Protein AF-A0A5C4VJ46-F1 (afdb_monomer_lite)

Sequence (149 aa):
MVARLALAAAQGEATTATRPQARAEDELHQARADRDLQRERAVTAEQQALATQAERERAAEQVRELRDRPAAAQTASGLVLPELADLNGDIGDGVRGVILPEAGIALARQPDGAVVLHHQGRRIRLGDPAHAPAHGRALAAGLLAVCSR

Foldseek 3Di:
DVVVVVVVVVVVVVVVVVVVVVVVVVVVVVVVVVVVVVVVVVVVVVVVVVVVVVVVVVVVVVVVVVVVVVVVVCVVLVQDQDAWDDPDPPPHPPWIFDDDPVQQWIWIQDPVRWIWIDHPNDTDTPDDPPDDDPPCRNVVSRVCNSNVD

pLDDT: mean 70.11, std 12.53, range [45.25, 92.81]

Secondary structure (DSSP, 8-state):
-HHHHHHHHHHHHHHHHHHHHHHHHHHHHHHHHHHHHHHHHHHHHHHHHHHHHHHHHHHHHHHHHHHHHHHHHHHHTT-PPPP-EE-TTTT-TT-EEEEEGGGTEEEEE-TTS-EEEEETTEEEETT-GGG--S-HHHHHHHHHHHH--

Structure (mmCIF, N/CA/C/O backbone):
data_AF-A0A5C4VJ46-F1
#
_entry.id   AF-A0A5C4VJ46-F1
#
loop_
_atom_site.group_PDB
_atom_site.id
_atom_site.type_symbol
_atom_site.label_atom_id
_atom_site.label_alt_id
_atom_site.label_comp_id
_atom_site.label_asym_id
_atom_site.label_entity_id
_atom_site.label_seq_id
_atom_site.pdbx_PDB_ins_code
_atom_site.Cartn_x
_atom_site.Cartn_y
_atom_site.Cartn_z
_atom_site.occupancy
_atom_site.B_iso_or_equiv
_atom_site.auth_seq_id
_atom_site.auth_comp_id
_atom_site.auth_asym_id
_atom_site.auth_atom_id
_atom_site.pdbx_PDB_model_num
ATOM 1 N N . MET A 1 1 ? 57.522 0.525 -74.906 1.00 55.72 1 MET A N 1
ATOM 2 C CA . MET A 1 1 ? 56.918 1.525 -73.991 1.00 55.72 1 MET A CA 1
ATOM 3 C C . MET A 1 1 ? 55.395 1.372 -73.839 1.00 55.72 1 MET A C 1
ATOM 5 O O . MET A 1 1 ? 54.887 1.676 -72.771 1.00 55.72 1 MET A O 1
ATOM 9 N N . VAL A 1 2 ? 54.677 0.822 -74.830 1.00 57.34 2 VAL A N 1
ATOM 10 C CA . VAL A 1 2 ? 53.204 0.637 -74.815 1.00 57.34 2 VAL A CA 1
ATOM 11 C C . VAL A 1 2 ? 52.695 -0.351 -73.742 1.00 57.34 2 VAL A C 1
ATOM 13 O O . VAL A 1 2 ? 51.672 -0.103 -73.115 1.00 57.34 2 VAL A O 1
ATOM 16 N N . ALA A 1 3 ? 53.437 -1.423 -73.437 1.00 58.31 3 ALA A N 1
ATOM 17 C CA . ALA A 1 3 ? 52.998 -2.452 -72.480 1.00 58.31 3 ALA A CA 1
ATOM 18 C C . ALA A 1 3 ? 52.858 -1.967 -71.018 1.00 58.31 3 ALA A C 1
ATOM 20 O O . ALA A 1 3 ? 52.043 -2.498 -70.269 1.00 58.31 3 ALA A O 1
ATOM 21 N N . ARG A 1 4 ? 53.615 -0.938 -70.602 1.00 56.72 4 ARG A N 1
ATOM 22 C CA . ARG A 1 4 ? 53.525 -0.377 -69.238 1.00 56.72 4 ARG A CA 1
ATOM 23 C C . ARG A 1 4 ? 52.282 0.494 -69.028 1.00 56.72 4 ARG A C 1
ATOM 25 O O . ARG A 1 4 ? 51.776 0.547 -67.915 1.00 56.72 4 ARG A O 1
ATOM 32 N N . LEU A 1 5 ? 51.780 1.138 -70.084 1.00 59.78 5 LEU A N 1
ATOM 33 C CA . LEU A 1 5 ? 50.562 1.955 -70.031 1.00 59.78 5 LEU A CA 1
ATOM 34 C C . LEU A 1 5 ? 49.296 1.089 -69.951 1.00 59.78 5 LEU A C 1
ATOM 36 O O . LEU A 1 5 ? 48.392 1.410 -69.186 1.00 59.78 5 LEU A O 1
ATOM 40 N N . ALA A 1 6 ? 49.267 -0.047 -70.654 1.00 64.31 6 ALA A N 1
ATOM 41 C CA . ALA A 1 6 ? 48.149 -0.991 -70.586 1.00 64.31 6 ALA A CA 1
ATOM 42 C C . ALA A 1 6 ? 48.009 -1.649 -69.199 1.00 64.31 6 ALA A C 1
ATOM 44 O O . ALA A 1 6 ? 46.899 -1.822 -68.704 1.00 64.31 6 ALA A O 1
ATOM 45 N N . LEU A 1 7 ? 49.131 -1.960 -68.537 1.00 61.81 7 LEU A N 1
ATOM 46 C CA . LEU A 1 7 ? 49.119 -2.549 -67.194 1.00 61.81 7 LEU A CA 1
ATOM 47 C C . LEU A 1 7 ? 48.631 -1.552 -66.127 1.00 61.81 7 LEU A C 1
ATOM 49 O O . LEU A 1 7 ? 47.878 -1.933 -65.237 1.00 61.81 7 LEU A O 1
ATOM 53 N N . ALA A 1 8 ? 49.013 -0.277 -66.239 1.00 62.06 8 ALA A N 1
ATOM 54 C CA . ALA A 1 8 ? 48.561 0.771 -65.323 1.00 62.06 8 ALA A CA 1
ATOM 55 C C . ALA A 1 8 ? 47.060 1.081 -65.478 1.00 62.06 8 ALA A C 1
ATOM 57 O O . ALA A 1 8 ? 46.377 1.296 -64.479 1.00 62.06 8 ALA A O 1
ATOM 58 N N . ALA A 1 9 ? 46.534 1.050 -66.707 1.00 61.69 9 ALA A N 1
ATOM 59 C CA . ALA A 1 9 ? 45.104 1.220 -66.966 1.00 61.69 9 ALA A CA 1
ATOM 60 C C . ALA A 1 9 ? 44.279 0.055 -66.390 1.00 61.69 9 ALA A C 1
ATOM 62 O O . ALA A 1 9 ? 43.332 0.286 -65.642 1.00 61.69 9 ALA A O 1
ATOM 63 N N . ALA A 1 10 ? 44.709 -1.191 -66.621 1.00 60.50 10 ALA A N 1
ATOM 64 C CA . ALA A 1 10 ? 44.053 -2.376 -66.064 1.00 60.50 10 ALA A CA 1
ATOM 65 C C . ALA A 1 10 ? 44.099 -2.415 -64.522 1.00 60.50 10 ALA A C 1
ATOM 67 O O . ALA A 1 10 ? 43.138 -2.827 -63.874 1.00 60.50 10 ALA A O 1
ATOM 68 N N . GLN A 1 11 ? 45.195 -1.946 -63.912 1.00 59.75 11 GLN A N 1
ATOM 69 C CA . GLN A 1 11 ? 45.303 -1.826 -62.454 1.00 59.75 11 GLN A CA 1
ATOM 70 C C . GLN A 1 11 ? 44.429 -0.697 -61.885 1.00 59.75 11 GLN A C 1
ATOM 72 O O . GLN A 1 11 ? 43.863 -0.860 -60.802 1.00 59.75 11 GLN A O 1
ATOM 77 N N . GLY A 1 12 ? 44.278 0.421 -62.601 1.00 60.12 12 GLY A N 1
ATOM 78 C CA . GLY A 1 12 ? 43.378 1.518 -62.229 1.00 60.12 12 GLY A CA 1
ATOM 79 C C . GLY A 1 12 ? 41.898 1.127 -62.299 1.00 60.12 12 GLY A C 1
ATOM 80 O O . GLY A 1 12 ? 41.122 1.482 -61.414 1.00 60.12 12 GLY A O 1
ATOM 81 N N . GLU A 1 13 ? 41.508 0.333 -63.296 1.00 56.50 13 GLU A N 1
ATOM 82 C CA . GLU A 1 13 ? 40.140 -0.185 -63.441 1.00 56.50 13 GLU A CA 1
ATOM 83 C C . GLU A 1 13 ? 39.819 -1.268 -62.396 1.00 56.50 13 GLU A C 1
ATOM 85 O O . GLU A 1 13 ? 38.769 -1.229 -61.753 1.00 56.50 13 GLU A O 1
ATOM 90 N N . ALA A 1 14 ? 40.759 -2.177 -62.115 1.00 57.66 14 ALA A N 1
ATOM 91 C CA . ALA A 1 14 ? 40.584 -3.194 -61.076 1.00 57.66 14 ALA A CA 1
ATOM 92 C C . ALA A 1 14 ? 40.473 -2.594 -59.659 1.00 57.66 14 ALA A C 1
ATOM 94 O O . ALA A 1 14 ? 39.674 -3.066 -58.849 1.00 57.66 14 ALA A O 1
ATOM 95 N N . THR A 1 15 ? 41.234 -1.533 -59.358 1.00 59.34 15 THR A N 1
ATOM 96 C CA . THR A 1 15 ? 41.191 -0.832 -58.056 1.00 59.34 15 THR A CA 1
ATOM 97 C C . THR A 1 15 ? 39.993 0.106 -57.900 1.00 59.34 15 THR A C 1
ATOM 99 O O . THR A 1 15 ? 39.551 0.366 -56.777 1.00 59.34 15 THR A O 1
ATOM 102 N N . THR A 1 16 ? 39.432 0.613 -58.999 1.00 59.09 16 THR A N 1
ATOM 103 C CA . THR A 1 16 ? 38.201 1.420 -58.965 1.00 59.09 16 THR A CA 1
ATOM 104 C C . THR A 1 16 ? 36.946 0.564 -58.852 1.00 59.09 16 THR A C 1
ATOM 106 O O . THR A 1 16 ? 36.001 1.012 -58.212 1.00 59.09 16 THR A O 1
ATOM 109 N N . ALA A 1 17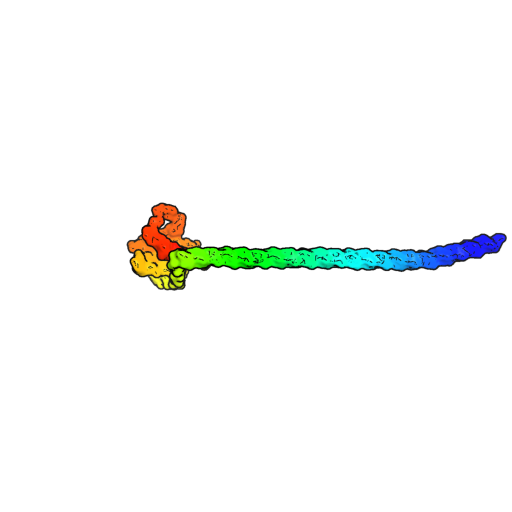 ? 36.950 -0.672 -59.361 1.00 59.28 17 ALA A N 1
ATOM 110 C CA . ALA A 1 17 ? 35.849 -1.623 -59.184 1.00 59.28 17 ALA A CA 1
ATOM 111 C C . ALA A 1 17 ? 35.789 -2.255 -57.775 1.00 59.28 17 ALA A C 1
ATOM 113 O O . ALA A 1 17 ? 34.701 -2.513 -57.264 1.00 59.28 17 ALA A O 1
ATOM 114 N N . THR A 1 18 ? 36.929 -2.448 -57.102 1.00 61.84 18 THR A N 1
ATOM 115 C CA . THR A 1 18 ? 36.990 -3.062 -55.754 1.00 61.84 18 THR A CA 1
ATOM 116 C C . THR A 1 18 ? 36.643 -2.101 -54.612 1.00 61.84 18 THR A C 1
ATOM 118 O O . THR A 1 18 ? 36.102 -2.523 -53.594 1.00 61.84 18 THR A O 1
ATOM 121 N N . ARG A 1 19 ? 36.891 -0.793 -54.761 1.00 68.62 19 ARG A N 1
ATOM 122 C CA . ARG A 1 19 ? 36.526 0.226 -53.753 1.00 68.62 19 ARG A CA 1
ATOM 123 C C . ARG A 1 19 ? 35.022 0.344 -53.447 1.00 68.62 19 ARG A C 1
ATOM 125 O O . ARG A 1 19 ? 34.692 0.449 -52.268 1.00 68.62 19 ARG A O 1
ATOM 132 N N . PRO A 1 20 ? 34.105 0.380 -54.432 1.00 74.88 20 PRO A N 1
ATOM 133 C CA . PRO A 1 20 ? 32.671 0.433 -54.154 1.00 74.88 20 PRO A CA 1
ATOM 134 C C . PRO A 1 20 ? 32.141 -0.888 -53.586 1.00 74.88 20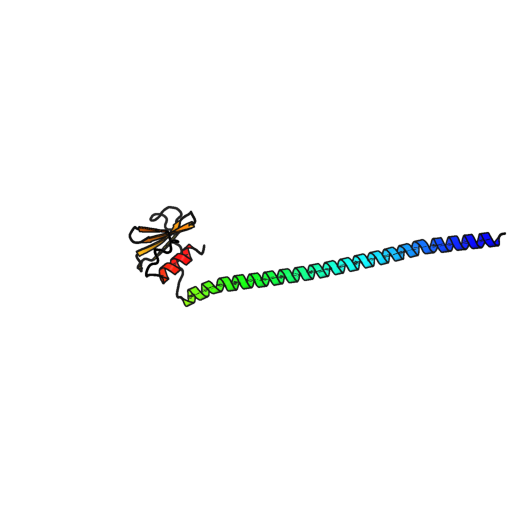 PRO A C 1
ATOM 136 O O . PRO A 1 20 ? 31.234 -0.853 -52.763 1.00 74.88 20 PRO A O 1
ATOM 139 N N . GLN A 1 21 ? 32.731 -2.031 -53.957 1.00 75.94 21 GLN A N 1
ATOM 140 C CA . GLN A 1 21 ? 32.383 -3.332 -53.374 1.00 75.94 21 GLN A CA 1
ATOM 141 C C . GLN A 1 21 ? 32.772 -3.412 -51.895 1.00 75.94 21 GLN A C 1
ATOM 143 O O . GLN A 1 21 ? 31.921 -3.731 -51.075 1.00 75.94 21 GLN A O 1
ATOM 148 N N . ALA A 1 22 ? 33.998 -3.013 -51.543 1.00 78.94 22 ALA A N 1
ATOM 149 C CA . ALA A 1 22 ? 34.441 -2.974 -50.149 1.00 78.94 22 ALA A CA 1
ATOM 150 C C . ALA A 1 22 ? 33.569 -2.041 -49.285 1.00 78.94 22 ALA A C 1
ATOM 152 O O . ALA A 1 22 ? 33.192 -2.398 -48.176 1.00 78.94 22 ALA A O 1
ATOM 153 N N . ARG A 1 23 ? 33.166 -0.875 -49.814 1.00 80.00 23 ARG A N 1
ATOM 154 C CA . ARG A 1 23 ? 32.248 0.039 -49.106 1.00 80.00 23 ARG A CA 1
ATOM 155 C C . ARG A 1 23 ? 30.858 -0.559 -48.895 1.00 80.00 23 ARG A C 1
ATOM 157 O O . ARG A 1 23 ? 30.299 -0.406 -47.818 1.00 80.00 23 ARG A O 1
ATOM 164 N N . ALA A 1 24 ? 30.309 -1.242 -49.898 1.00 82.44 24 ALA A N 1
ATOM 165 C CA . ALA A 1 24 ? 29.009 -1.898 -49.775 1.00 82.44 24 ALA A CA 1
ATOM 166 C C . ALA A 1 24 ? 29.046 -3.063 -48.768 1.00 82.44 24 ALA A C 1
ATOM 168 O O . ALA A 1 24 ? 28.081 -3.286 -48.039 1.00 82.44 24 ALA A O 1
ATOM 169 N N . GLU A 1 25 ? 30.159 -3.797 -48.704 1.00 85.06 25 GLU A N 1
ATOM 170 C CA . GLU A 1 25 ? 30.381 -4.844 -47.703 1.00 85.06 25 GLU A CA 1
ATOM 171 C C . GLU A 1 25 ? 30.492 -4.261 -46.289 1.00 85.06 25 GLU A C 1
ATOM 173 O O . GLU A 1 25 ? 29.832 -4.766 -45.378 1.00 85.06 25 GLU A O 1
ATOM 178 N N . ASP A 1 26 ? 31.233 -3.164 -46.115 1.00 87.50 26 ASP A N 1
ATOM 179 C CA . ASP A 1 26 ? 31.338 -2.446 -44.840 1.00 87.50 26 ASP A CA 1
ATOM 180 C C . ASP A 1 26 ? 29.972 -1.911 -44.376 1.00 87.50 26 ASP A C 1
ATOM 182 O O . ASP A 1 26 ? 29.594 -2.099 -43.220 1.00 87.50 26 ASP A O 1
ATOM 186 N N . GLU A 1 27 ? 29.175 -1.323 -45.276 1.00 87.44 27 GLU A N 1
ATOM 187 C CA . GLU A 1 27 ? 27.815 -0.849 -44.978 1.00 87.44 27 GLU A CA 1
ATOM 188 C C . GLU A 1 27 ? 26.878 -1.996 -44.561 1.00 87.44 27 GLU A C 1
ATOM 190 O O . GLU A 1 27 ? 26.103 -1.862 -43.610 1.00 87.44 27 GLU A O 1
ATOM 195 N N . LEU A 1 28 ? 26.968 -3.155 -45.224 1.00 89.25 28 LEU A N 1
ATOM 196 C CA . LEU A 1 28 ? 26.205 -4.349 -44.851 1.00 89.25 28 LEU A CA 1
ATOM 197 C C . LEU A 1 28 ? 26.647 -4.913 -43.498 1.00 89.25 28 LEU A C 1
ATOM 199 O O . LEU A 1 28 ? 25.805 -5.370 -42.719 1.00 89.25 28 LEU A O 1
ATOM 203 N N . HIS A 1 29 ? 27.947 -4.897 -43.209 1.00 90.62 29 HIS A N 1
ATOM 204 C CA . HIS A 1 29 ? 28.477 -5.299 -41.911 1.00 90.62 29 HIS A CA 1
ATOM 205 C C . HIS A 1 29 ? 28.014 -4.359 -40.799 1.00 90.62 29 HIS A C 1
ATOM 207 O O . HIS A 1 29 ? 27.573 -4.834 -39.751 1.00 90.62 29 HIS A O 1
ATOM 213 N N . GLN A 1 30 ? 28.020 -3.053 -41.053 1.00 89.88 30 GLN A N 1
ATOM 214 C CA . GLN A 1 30 ? 27.538 -2.043 -40.121 1.00 89.88 30 GLN A CA 1
ATOM 215 C C . GLN A 1 30 ? 26.037 -2.205 -39.845 1.00 89.88 30 GLN A C 1
ATOM 217 O O . GLN A 1 30 ? 25.627 -2.290 -38.690 1.00 89.88 30 GLN A O 1
ATOM 222 N N . ALA A 1 31 ? 25.220 -2.381 -40.888 1.00 89.06 31 ALA A N 1
ATOM 223 C CA . ALA A 1 31 ? 23.780 -2.597 -40.743 1.00 89.06 31 ALA A CA 1
ATOM 224 C C . ALA A 1 31 ? 23.444 -3.886 -39.970 1.00 89.06 31 ALA A C 1
ATOM 226 O O . ALA A 1 31 ? 22.457 -3.939 -39.230 1.00 89.06 31 ALA A O 1
ATOM 227 N N . ARG A 1 32 ? 24.258 -4.941 -40.120 1.00 90.81 32 ARG A N 1
ATOM 228 C CA . ARG A 1 32 ? 24.122 -6.176 -39.330 1.00 90.81 32 ARG A CA 1
ATOM 229 C C . ARG A 1 32 ? 24.460 -5.933 -37.862 1.00 90.81 32 ARG A C 1
ATOM 231 O O . ARG A 1 32 ? 23.659 -6.312 -37.012 1.00 90.81 32 ARG A O 1
ATOM 238 N N . ALA A 1 33 ? 25.578 -5.265 -37.584 1.00 91.31 33 ALA A N 1
ATOM 239 C CA . ALA A 1 33 ? 25.988 -4.928 -36.224 1.00 91.31 33 ALA A CA 1
ATOM 240 C C . ALA A 1 33 ? 24.938 -4.061 -35.510 1.00 91.31 33 ALA A C 1
ATOM 242 O O . ALA A 1 33 ? 24.563 -4.357 -34.377 1.00 91.31 33 ALA A O 1
ATOM 243 N N . ASP A 1 34 ? 24.386 -3.057 -36.195 1.00 91.50 34 ASP A N 1
ATOM 244 C CA . ASP A 1 34 ? 23.335 -2.195 -35.647 1.00 91.50 34 ASP A CA 1
ATOM 245 C C . ASP A 1 34 ? 22.055 -2.980 -35.336 1.00 91.50 34 ASP A C 1
ATOM 247 O O . ASP A 1 34 ? 21.432 -2.783 -34.290 1.00 91.50 34 ASP A O 1
ATOM 251 N N . ARG A 1 35 ? 21.665 -3.911 -36.215 1.00 90.69 35 ARG A N 1
ATOM 252 C CA . ARG A 1 35 ? 20.491 -4.764 -35.998 1.00 90.69 35 ARG A CA 1
ATOM 253 C C . ARG A 1 35 ? 20.686 -5.715 -34.820 1.00 90.69 35 ARG A C 1
ATOM 255 O O . ARG A 1 35 ? 19.745 -5.942 -34.059 1.00 90.69 35 ARG A O 1
ATOM 262 N N . ASP A 1 36 ? 21.875 -6.284 -34.678 1.00 92.81 36 ASP A N 1
ATOM 263 C CA . ASP A 1 36 ? 22.181 -7.200 -33.582 1.00 92.81 36 ASP A CA 1
ATOM 264 C C . ASP A 1 36 ? 22.211 -6.440 -32.244 1.00 92.81 36 ASP A C 1
ATOM 266 O O . ASP A 1 36 ? 21.565 -6.864 -31.286 1.00 92.81 36 ASP A O 1
ATOM 270 N N . LEU A 1 37 ? 22.776 -5.228 -32.221 1.00 92.75 37 LEU A N 1
ATOM 271 C CA . LEU A 1 37 ? 22.720 -4.325 -31.069 1.00 92.75 37 LEU A CA 1
ATOM 272 C C . LEU A 1 37 ? 21.277 -3.930 -30.700 1.00 92.75 37 LEU A C 1
ATOM 274 O O . LEU A 1 37 ? 20.913 -3.865 -29.523 1.00 92.75 37 LEU A O 1
ATOM 278 N N . GLN A 1 38 ? 20.422 -3.667 -31.693 1.00 89.50 38 GLN A N 1
ATOM 279 C CA . GLN A 1 38 ? 19.000 -3.395 -31.459 1.00 89.50 38 GLN A CA 1
ATOM 280 C C . GLN A 1 38 ? 18.275 -4.605 -30.860 1.00 89.50 38 GLN A C 1
ATOM 282 O O . GLN A 1 38 ? 17.459 -4.434 -29.952 1.00 89.50 38 GLN A O 1
ATOM 287 N N . ARG A 1 39 ? 18.586 -5.821 -31.322 1.00 89.44 39 ARG A N 1
ATOM 288 C CA . ARG A 1 39 ? 18.032 -7.061 -30.760 1.00 89.44 39 ARG A CA 1
ATOM 289 C C . ARG A 1 39 ? 18.458 -7.263 -29.312 1.00 89.44 39 ARG A C 1
ATOM 291 O O . ARG A 1 39 ? 17.604 -7.542 -28.477 1.00 89.44 39 ARG A O 1
ATOM 298 N N . GLU A 1 40 ? 19.733 -7.068 -28.994 1.00 91.50 40 GLU A N 1
ATOM 299 C CA . GLU A 1 40 ? 20.235 -7.176 -27.618 1.00 91.50 40 GLU A CA 1
ATOM 300 C C . GLU A 1 40 ? 19.555 -6.174 -26.678 1.00 91.50 40 GLU A C 1
ATOM 302 O O . GLU A 1 40 ? 19.146 -6.527 -25.568 1.00 91.50 40 GLU A O 1
ATOM 307 N N . ARG A 1 41 ? 19.356 -4.933 -27.136 1.00 90.06 41 ARG A N 1
ATOM 308 C CA . ARG A 1 41 ? 18.630 -3.910 -26.369 1.00 90.06 41 ARG A CA 1
ATOM 309 C C . ARG A 1 41 ? 17.170 -4.291 -26.142 1.00 90.06 41 ARG A C 1
ATOM 311 O O . ARG A 1 41 ? 16.674 -4.105 -25.035 1.00 90.06 41 ARG A O 1
ATOM 318 N N . ALA A 1 42 ? 16.499 -4.836 -27.156 1.00 89.12 42 ALA A N 1
ATOM 319 C CA . ALA A 1 42 ? 15.112 -5.280 -27.044 1.00 89.12 42 ALA A CA 1
ATOM 320 C C . ALA A 1 42 ? 14.961 -6.436 -26.041 1.00 89.12 42 ALA A C 1
ATOM 322 O O . ALA A 1 42 ? 14.110 -6.363 -25.159 1.00 89.12 42 ALA A O 1
ATOM 323 N N . VAL A 1 43 ? 15.839 -7.443 -26.112 1.00 91.69 43 VAL A N 1
ATOM 324 C CA . VAL A 1 43 ? 15.860 -8.572 -25.164 1.00 91.69 43 VAL A CA 1
ATOM 325 C C . VAL A 1 43 ? 16.114 -8.082 -23.739 1.00 91.69 43 VAL A C 1
ATOM 327 O O . VAL A 1 43 ? 15.434 -8.499 -22.804 1.00 91.69 43 VAL A O 1
ATOM 330 N N . THR A 1 44 ? 17.058 -7.156 -23.564 1.00 89.75 44 THR A N 1
ATOM 331 C CA . THR A 1 44 ? 17.362 -6.577 -22.247 1.00 89.75 44 THR A CA 1
ATOM 332 C C . THR A 1 44 ? 16.166 -5.806 -21.680 1.00 89.75 44 THR A C 1
ATOM 334 O O . THR A 1 44 ? 15.832 -5.957 -20.506 1.00 89.75 44 THR A O 1
ATOM 337 N N . ALA A 1 45 ? 15.492 -5.002 -22.508 1.00 86.88 45 ALA A N 1
ATOM 338 C CA . ALA A 1 45 ? 14.305 -4.251 -22.105 1.00 86.88 45 ALA A CA 1
ATOM 339 C C . ALA A 1 45 ? 13.134 -5.177 -21.734 1.00 86.88 45 ALA A C 1
ATOM 341 O O . ALA A 1 45 ? 12.445 -4.931 -20.746 1.00 86.88 45 ALA A O 1
ATOM 342 N N . GLU A 1 46 ? 12.937 -6.265 -22.480 1.00 90.31 46 GLU A N 1
ATOM 343 C CA . GLU A 1 46 ? 11.918 -7.276 -22.186 1.00 90.31 46 GLU A CA 1
ATOM 344 C C . GLU A 1 46 ? 12.205 -7.998 -20.861 1.00 90.31 46 GLU A C 1
ATOM 346 O O . GLU A 1 46 ? 11.316 -8.129 -20.020 1.00 90.31 46 GLU A O 1
ATOM 351 N N . GLN A 1 47 ? 13.461 -8.376 -20.608 1.00 88.75 47 GLN A N 1
ATOM 352 C CA . GLN A 1 47 ? 13.870 -8.970 -19.331 1.00 88.75 47 GLN A CA 1
ATOM 353 C C . GLN A 1 47 ? 13.652 -8.016 -18.148 1.00 88.75 47 GLN A C 1
ATOM 355 O O . GLN A 1 47 ? 13.176 -8.438 -17.093 1.00 88.75 47 GLN A O 1
ATOM 360 N N . GLN A 1 48 ? 13.949 -6.724 -18.317 1.00 85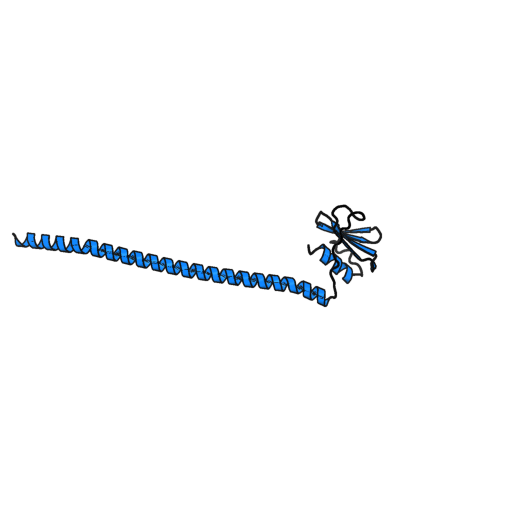.94 48 GLN A N 1
ATOM 361 C CA . GLN A 1 48 ? 13.684 -5.707 -17.294 1.00 85.94 48 GLN A CA 1
ATOM 362 C C . GLN A 1 48 ? 12.180 -5.509 -17.056 1.00 85.94 48 GLN A C 1
ATOM 364 O O . GLN A 1 48 ? 11.743 -5.392 -15.909 1.00 85.94 48 GLN A O 1
ATOM 369 N N . ALA A 1 49 ? 11.366 -5.516 -18.114 1.00 86.25 49 ALA A N 1
ATOM 370 C CA . ALA A 1 49 ? 9.91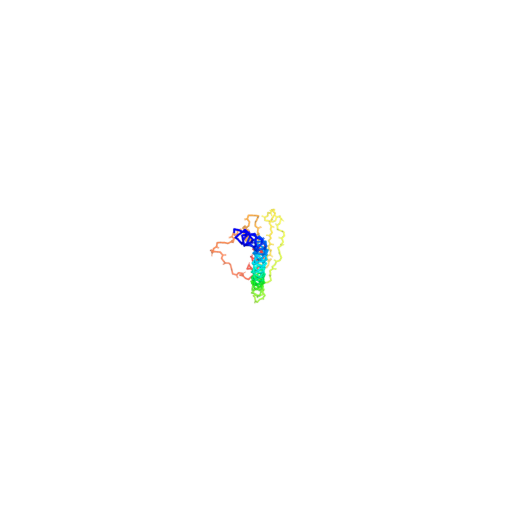3 -5.426 -17.998 1.00 86.25 49 ALA A CA 1
ATOM 371 C C . ALA A 1 49 ? 9.331 -6.630 -17.234 1.00 86.25 49 ALA A C 1
ATOM 373 O O . ALA A 1 49 ? 8.530 -6.450 -16.318 1.00 86.25 49 ALA A O 1
ATOM 374 N N . LEU A 1 50 ? 9.797 -7.845 -17.533 1.00 89.19 50 LEU A N 1
ATOM 375 C CA . LEU A 1 50 ? 9.391 -9.057 -16.816 1.00 89.19 50 LEU A CA 1
ATOM 376 C C . LEU A 1 50 ? 9.804 -9.022 -15.338 1.00 89.19 50 LEU A C 1
ATOM 378 O O . LEU A 1 50 ? 8.999 -9.350 -14.467 1.00 89.19 50 LEU A O 1
ATOM 382 N N . ALA A 1 51 ? 11.029 -8.581 -15.037 1.00 87.19 51 ALA A N 1
ATOM 383 C CA . ALA A 1 51 ? 11.508 -8.461 -13.660 1.00 87.19 51 ALA A CA 1
ATOM 384 C C . ALA A 1 51 ? 10.682 -7.447 -12.851 1.00 87.19 51 ALA A C 1
ATOM 386 O O . ALA A 1 51 ? 10.222 -7.755 -11.752 1.00 87.19 51 ALA A O 1
ATOM 387 N N . THR A 1 52 ? 10.423 -6.266 -13.420 1.00 83.50 52 THR A N 1
ATOM 388 C CA . THR A 1 52 ? 9.608 -5.233 -12.759 1.00 83.50 52 THR A CA 1
ATOM 389 C C . THR A 1 52 ? 8.154 -5.664 -12.573 1.00 83.50 52 THR A C 1
ATOM 391 O O . THR A 1 52 ? 7.542 -5.336 -11.555 1.00 83.50 52 THR A O 1
ATOM 394 N N . GLN A 1 53 ? 7.589 -6.428 -13.510 1.00 86.44 53 GLN A N 1
ATOM 395 C CA . GLN A 1 53 ? 6.256 -7.000 -13.348 1.00 86.44 53 GLN A CA 1
ATOM 396 C C . GLN A 1 53 ? 6.219 -8.030 -12.209 1.00 86.44 53 GLN A C 1
ATOM 398 O O . GLN A 1 53 ? 5.346 -7.940 -11.346 1.00 86.44 53 GLN A O 1
ATOM 403 N N . ALA A 1 54 ? 7.197 -8.936 -12.143 1.00 87.00 54 ALA A N 1
ATOM 404 C CA . ALA A 1 54 ? 7.292 -9.919 -11.066 1.00 87.00 54 ALA A CA 1
ATOM 405 C C . ALA A 1 54 ? 7.449 -9.256 -9.683 1.00 87.00 54 ALA A C 1
ATOM 407 O O . ALA A 1 54 ? 6.865 -9.707 -8.698 1.00 87.00 54 ALA A O 1
ATOM 408 N N . GLU A 1 55 ? 8.205 -8.160 -9.589 1.00 82.94 55 GLU A N 1
ATOM 409 C CA . GLU A 1 55 ? 8.320 -7.378 -8.352 1.00 82.94 55 GLU A CA 1
ATOM 410 C C . GLU A 1 55 ? 6.995 -6.723 -7.949 1.00 82.94 55 GLU A C 1
ATOM 412 O O . GLU A 1 55 ? 6.634 -6.745 -6.771 1.00 82.94 55 GLU A O 1
ATOM 417 N N . ARG A 1 56 ? 6.238 -6.183 -8.911 1.00 82.56 56 ARG A N 1
ATOM 418 C CA . ARG A 1 56 ? 4.910 -5.603 -8.652 1.00 82.56 56 ARG A CA 1
ATOM 419 C C . ARG A 1 56 ? 3.908 -6.643 -8.172 1.00 82.56 56 ARG A C 1
ATOM 421 O O . ARG A 1 56 ? 3.146 -6.355 -7.254 1.00 82.56 56 ARG A O 1
ATOM 428 N N . GLU A 1 57 ? 3.910 -7.830 -8.769 1.00 87.06 57 GLU A N 1
ATOM 429 C CA . GLU A 1 57 ? 3.042 -8.935 -8.356 1.00 87.06 57 GLU A CA 1
ATOM 430 C C . GLU A 1 57 ? 3.366 -9.375 -6.923 1.00 87.06 57 GLU A C 1
ATOM 432 O O . GLU A 1 57 ? 2.467 -9.413 -6.083 1.00 87.06 57 GLU A O 1
ATOM 437 N N . ARG A 1 58 ? 4.653 -9.551 -6.588 1.00 82.94 58 ARG A N 1
ATOM 438 C CA . ARG A 1 58 ? 5.086 -9.848 -5.209 1.00 82.94 58 ARG A CA 1
ATOM 439 C C . ARG A 1 58 ? 4.703 -8.749 -4.223 1.00 82.94 58 ARG A C 1
ATOM 441 O O . ARG A 1 58 ? 4.244 -9.049 -3.126 1.00 82.94 58 ARG A O 1
ATOM 448 N N . ALA A 1 59 ? 4.875 -7.480 -4.589 1.00 75.81 59 ALA A N 1
ATOM 449 C CA . ALA A 1 59 ? 4.481 -6.364 -3.734 1.00 75.81 59 ALA A CA 1
ATOM 450 C C . ALA A 1 59 ? 2.958 -6.334 -3.515 1.00 75.81 59 ALA A C 1
ATOM 452 O O . ALA A 1 59 ? 2.497 -6.097 -2.400 1.00 75.81 59 ALA A O 1
ATOM 453 N N . ALA A 1 60 ? 2.164 -6.622 -4.550 1.00 77.62 60 ALA A N 1
ATOM 454 C CA . ALA A 1 60 ? 0.711 -6.705 -4.440 1.00 77.62 60 ALA A CA 1
ATOM 455 C C . ALA A 1 60 ? 0.263 -7.876 -3.549 1.00 77.62 60 ALA A C 1
ATOM 457 O O . ALA A 1 60 ? -0.656 -7.713 -2.743 1.00 77.62 60 ALA A O 1
ATOM 458 N N . GLU A 1 61 ? 0.919 -9.032 -3.652 1.00 79.50 61 GLU A N 1
ATOM 459 C CA . GLU A 1 61 ? 0.691 -10.180 -2.768 1.00 79.50 61 GLU A CA 1
ATOM 460 C C . GLU A 1 61 ? 1.060 -9.863 -1.318 1.00 79.50 61 GLU A C 1
ATOM 462 O O . GLU A 1 61 ? 0.255 -10.111 -0.424 1.00 79.50 61 GLU A O 1
ATOM 467 N N . GLN A 1 62 ? 2.207 -9.222 -1.078 1.00 73.12 62 GLN A N 1
ATOM 468 C CA . GLN A 1 62 ? 2.611 -8.778 0.260 1.00 73.12 62 GLN A CA 1
ATOM 469 C C . GLN A 1 62 ? 1.616 -7.780 0.856 1.00 73.12 62 GLN A C 1
ATOM 471 O O . GLN A 1 62 ? 1.274 -7.880 2.031 1.00 73.12 62 GLN A O 1
ATOM 476 N N . VAL A 1 63 ? 1.104 -6.837 0.061 1.00 73.06 63 VAL A N 1
ATOM 477 C CA . VAL A 1 63 ? 0.070 -5.895 0.516 1.00 73.06 63 VAL A CA 1
ATOM 478 C C . VAL A 1 63 ? -1.227 -6.624 0.869 1.00 73.06 63 VAL A C 1
ATOM 480 O O . VAL A 1 63 ? -1.849 -6.286 1.876 1.00 73.06 63 VAL A O 1
ATOM 483 N N . ARG A 1 64 ? -1.638 -7.632 0.088 1.00 72.38 64 ARG A N 1
ATOM 484 C CA . ARG A 1 64 ? -2.806 -8.468 0.418 1.00 72.38 64 ARG A CA 1
ATOM 485 C C . ARG A 1 64 ? -2.579 -9.252 1.708 1.00 72.38 64 ARG A C 1
ATOM 487 O O . ARG A 1 64 ? -3.388 -9.144 2.619 1.00 72.38 64 ARG A O 1
ATOM 494 N N . GLU A 1 65 ? -1.444 -9.930 1.842 1.00 70.12 65 GLU A N 1
ATOM 495 C CA . GLU A 1 65 ? -1.110 -10.702 3.042 1.00 70.12 65 GLU A CA 1
ATOM 496 C C . GLU A 1 65 ? -1.048 -9.815 4.299 1.00 70.12 65 GLU A C 1
ATOM 498 O O . GLU A 1 65 ? -1.594 -10.158 5.350 1.00 70.12 65 GLU A O 1
ATOM 503 N N . LEU A 1 66 ? -0.438 -8.632 4.193 1.00 64.62 66 LEU A N 1
ATOM 504 C CA . LEU A 1 66 ? -0.380 -7.654 5.280 1.00 64.62 66 LEU A CA 1
ATOM 505 C C . LEU A 1 66 ? -1.742 -7.043 5.610 1.00 64.62 66 LEU A C 1
ATOM 507 O O . LEU A 1 66 ? -1.935 -6.618 6.745 1.00 64.62 66 LEU A O 1
ATOM 511 N N . ARG A 1 67 ? -2.682 -6.997 4.661 1.00 63.31 67 ARG A N 1
ATOM 512 C CA . ARG A 1 67 ? -4.068 -6.574 4.900 1.00 63.31 67 ARG A CA 1
ATOM 513 C C . ARG A 1 67 ? -4.897 -7.681 5.552 1.00 63.31 67 ARG A C 1
ATOM 515 O O . ARG A 1 67 ? -5.731 -7.391 6.409 1.00 63.31 67 ARG A O 1
ATOM 522 N N . ASP A 1 68 ? -4.631 -8.932 5.202 1.00 60.53 68 ASP A N 1
ATOM 523 C CA . ASP A 1 68 ? -5.369 -10.085 5.712 1.00 60.53 68 ASP A CA 1
ATOM 524 C C . ASP A 1 68 ? -4.920 -10.484 7.123 1.00 60.53 68 ASP A C 1
ATOM 526 O O . ASP A 1 68 ? -5.745 -10.899 7.932 1.00 60.53 68 ASP A O 1
ATOM 530 N N . ARG A 1 69 ? -3.648 -10.281 7.493 1.00 59.53 69 ARG A N 1
ATOM 531 C CA . ARG A 1 69 ? -3.151 -10.520 8.865 1.00 59.53 69 ARG A CA 1
ATOM 532 C C . ARG A 1 69 ? -3.912 -9.752 9.962 1.00 59.53 69 ARG A C 1
ATOM 534 O O . ARG A 1 69 ? -4.313 -10.390 10.935 1.00 59.53 69 ARG A O 1
ATOM 541 N N . PRO A 1 70 ? -4.149 -8.429 9.868 1.00 58.03 70 PRO A N 1
ATOM 542 C CA . PRO A 1 70 ? -4.941 -7.710 10.856 1.00 58.03 70 PRO A CA 1
ATOM 543 C C . PRO A 1 70 ? -6.420 -8.100 10.796 1.00 58.03 70 PRO A C 1
ATOM 545 O O . PRO A 1 70 ? -7.035 -8.179 11.852 1.00 58.03 70 PRO A O 1
ATOM 548 N N . ALA A 1 71 ? -6.984 -8.420 9.624 1.00 55.50 71 ALA A N 1
ATOM 549 C CA . ALA A 1 71 ? -8.364 -8.909 9.517 1.00 55.50 71 ALA A CA 1
ATOM 550 C C . ALA A 1 71 ? -8.545 -10.291 10.178 1.00 55.50 71 ALA A C 1
ATOM 552 O O . ALA A 1 71 ? -9.511 -10.517 10.909 1.00 55.50 71 ALA A O 1
ATOM 553 N N . ALA A 1 72 ? -7.582 -11.198 10.000 1.00 50.69 72 ALA A N 1
ATOM 554 C CA . ALA A 1 72 ? -7.544 -12.504 10.648 1.00 50.69 72 ALA A CA 1
ATOM 555 C C . ALA A 1 72 ? -7.313 -12.380 12.161 1.00 50.69 72 ALA A C 1
ATOM 557 O O . ALA A 1 72 ? -7.995 -13.044 12.937 1.00 50.69 72 ALA A O 1
ATOM 558 N N . ALA A 1 73 ? -6.424 -11.482 12.602 1.00 50.50 73 ALA A N 1
ATOM 559 C CA . ALA A 1 73 ? -6.214 -11.194 14.021 1.00 50.50 73 ALA A CA 1
ATOM 560 C C . ALA A 1 73 ? -7.449 -10.547 14.678 1.00 50.50 73 ALA A C 1
ATOM 562 O O . ALA A 1 73 ? -7.780 -10.877 15.817 1.00 50.50 73 ALA A O 1
ATOM 563 N N . GLN A 1 74 ? -8.169 -9.676 13.964 1.00 54.81 74 GLN A N 1
ATOM 564 C CA . GLN A 1 74 ? -9.434 -9.079 14.412 1.00 54.81 74 GLN A CA 1
ATOM 565 C C . GLN A 1 74 ? -10.540 -10.134 14.529 1.00 54.81 74 GLN A C 1
ATOM 567 O O . GLN A 1 74 ? -11.202 -10.214 15.563 1.00 54.81 74 GLN A O 1
ATOM 572 N N . THR A 1 75 ? -10.673 -11.001 13.520 1.00 52.72 75 THR A N 1
ATOM 573 C CA . THR A 1 75 ? -11.665 -12.088 13.501 1.00 52.72 75 THR A CA 1
ATOM 574 C C . THR A 1 75 ? -11.382 -13.120 14.596 1.00 52.72 75 THR A C 1
ATOM 576 O O . THR A 1 75 ? -12.282 -13.472 15.354 1.00 52.72 75 THR A O 1
ATOM 579 N N . ALA A 1 76 ? -10.125 -13.550 14.754 1.00 50.62 76 ALA A N 1
ATOM 580 C CA . ALA A 1 76 ? -9.712 -14.493 15.797 1.00 50.62 76 ALA A CA 1
ATOM 581 C C . ALA A 1 76 ? -9.874 -13.921 17.217 1.00 50.62 76 ALA A C 1
ATOM 583 O O . ALA A 1 76 ? -10.120 -14.667 18.162 1.00 50.62 76 ALA A O 1
ATOM 584 N N . SER A 1 77 ? -9.775 -12.597 17.369 1.00 53.59 77 SER A N 1
ATOM 585 C CA . SER A 1 77 ? -9.990 -11.912 18.649 1.00 53.59 77 SER A CA 1
ATOM 586 C C . SER A 1 77 ? -11.467 -11.603 18.937 1.00 53.59 77 SER A C 1
ATOM 588 O O . SER A 1 77 ? -11.773 -11.090 20.016 1.00 53.59 77 SER A O 1
ATOM 590 N N . GLY A 1 78 ? -12.380 -11.877 17.993 1.00 51.78 78 GLY A N 1
ATOM 591 C CA . GLY A 1 78 ? -13.794 -11.493 18.084 1.00 51.78 78 GLY A CA 1
ATOM 592 C C . GLY A 1 78 ? -14.015 -9.975 18.124 1.00 51.78 78 GLY A C 1
ATOM 593 O O . GLY A 1 78 ? -15.033 -9.512 18.634 1.00 51.78 78 GLY A O 1
ATOM 594 N N . LEU A 1 79 ? -13.045 -9.191 17.644 1.00 56.19 79 LEU A N 1
ATOM 595 C CA . LEU A 1 79 ? -13.081 -7.731 17.662 1.00 56.19 79 LEU A CA 1
ATOM 596 C C . LEU A 1 79 ? -13.800 -7.231 16.408 1.00 56.19 79 LEU A C 1
ATOM 598 O O . LEU A 1 79 ? -13.180 -7.022 15.368 1.00 56.19 79 LEU A O 1
ATOM 602 N N . VAL A 1 80 ? -15.114 -7.040 16.510 1.00 62.44 80 VAL A N 1
ATOM 603 C CA . VAL A 1 80 ? -15.893 -6.348 15.476 1.00 62.44 80 VAL A CA 1
ATOM 604 C C . VAL A 1 80 ? -15.598 -4.855 15.580 1.00 62.44 80 VAL A C 1
ATOM 606 O O . VAL A 1 80 ? -15.822 -4.261 16.634 1.00 62.44 80 VAL A O 1
ATOM 609 N N . LEU A 1 81 ? -15.072 -4.256 14.506 1.00 63.00 81 LEU A N 1
ATOM 610 C CA . LEU A 1 81 ? -14.845 -2.814 14.434 1.00 63.00 81 LEU A CA 1
ATOM 611 C C . LEU A 1 81 ? -16.199 -2.096 14.363 1.00 63.00 81 LEU A C 1
ATOM 613 O O . LEU A 1 81 ? -16.933 -2.293 13.394 1.00 63.00 81 LEU A O 1
ATOM 617 N N . PRO A 1 82 ? -16.546 -1.277 15.362 1.00 65.19 82 PRO A N 1
ATOM 618 C CA . PRO A 1 82 ? -17.770 -0.496 15.317 1.00 65.19 82 PRO A CA 1
ATOM 619 C C . PRO A 1 82 ? -17.668 0.612 14.260 1.00 65.19 82 PRO A C 1
ATOM 621 O O . PRO A 1 82 ? -16.592 1.160 14.007 1.00 65.19 82 PRO A O 1
ATOM 624 N N . GLU A 1 83 ? -18.798 0.942 13.635 1.00 68.50 83 GLU A N 1
ATOM 625 C CA . GLU A 1 83 ? -18.855 1.994 12.622 1.00 68.50 83 GLU A CA 1
ATOM 626 C C . GLU A 1 83 ? -18.571 3.377 13.223 1.00 68.50 83 GLU A C 1
ATOM 628 O O . GLU A 1 83 ? -18.960 3.686 14.350 1.00 68.50 83 GLU A O 1
ATOM 633 N N . LEU A 1 84 ? -17.893 4.226 12.443 1.00 71.12 84 LEU A N 1
ATOM 634 C CA . LEU A 1 84 ? -17.643 5.613 12.823 1.00 71.12 84 LEU A CA 1
ATOM 635 C C . LEU A 1 84 ? -18.901 6.448 12.592 1.00 71.12 84 LEU A C 1
ATOM 637 O O . LEU A 1 84 ? -19.266 6.714 11.445 1.00 71.12 84 LEU A O 1
ATOM 641 N N . ALA A 1 85 ? -19.507 6.904 13.680 1.00 74.06 85 ALA A N 1
ATOM 642 C CA . ALA A 1 85 ? -20.573 7.887 13.664 1.00 74.06 85 ALA A CA 1
ATOM 643 C C . ALA A 1 85 ? -19.995 9.307 13.623 1.00 74.06 85 ALA A C 1
ATOM 645 O O . ALA A 1 85 ? -18.885 9.575 14.099 1.00 74.06 85 ALA A O 1
ATOM 646 N N . ASP A 1 86 ? -20.761 10.222 13.041 1.00 75.12 86 ASP A N 1
ATOM 647 C CA . ASP A 1 86 ? -20.524 11.647 13.215 1.00 75.12 86 ASP A CA 1
ATOM 648 C C . ASP A 1 86 ? -20.960 12.039 14.634 1.00 75.12 86 ASP A C 1
ATOM 650 O O . ASP A 1 86 ? -22.105 11.799 15.013 1.00 75.12 86 ASP A O 1
ATOM 654 N N . LEU A 1 87 ? -20.028 12.570 15.427 1.00 71.81 87 LEU A N 1
ATOM 655 C CA . LEU A 1 87 ? -20.255 12.990 16.814 1.00 71.81 87 LEU A CA 1
ATOM 656 C C . LEU A 1 87 ? -20.427 14.515 16.926 1.00 71.81 87 LEU A C 1
ATOM 658 O O . LEU A 1 87 ? -20.264 15.082 18.013 1.00 71.81 87 LEU A O 1
ATOM 662 N N . ASN A 1 88 ? -20.751 15.171 15.804 1.00 63.84 88 ASN A N 1
ATOM 663 C CA . ASN A 1 88 ? -21.177 16.565 15.754 1.00 63.84 88 ASN A CA 1
ATOM 664 C C . ASN A 1 88 ? -22.265 16.840 16.809 1.00 63.84 88 ASN A C 1
ATOM 666 O O . ASN A 1 88 ? -23.281 16.149 16.867 1.00 63.84 88 ASN A O 1
ATOM 670 N N . GLY A 1 89 ? -22.037 17.849 17.654 1.00 63.97 89 GLY A N 1
ATOM 671 C CA . GLY A 1 89 ? -22.904 18.205 18.784 1.00 63.97 89 GLY A C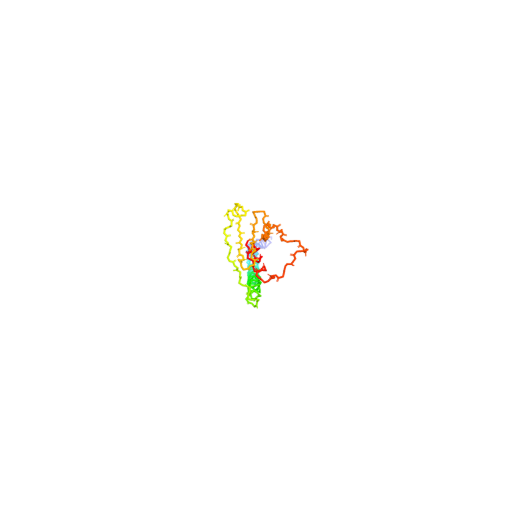A 1
ATOM 672 C C . GLY A 1 89 ? -22.251 17.967 20.149 1.00 63.97 89 GLY A C 1
ATOM 673 O O . GLY A 1 89 ? -21.889 18.926 20.826 1.00 63.97 89 GLY A O 1
ATOM 674 N N . ASP A 1 90 ? -22.063 16.706 20.549 1.00 63.12 90 ASP A N 1
ATOM 675 C CA . ASP A 1 90 ? -21.649 16.351 21.922 1.00 63.12 90 ASP A CA 1
ATOM 676 C C . ASP A 1 90 ? -20.158 16.601 22.211 1.00 63.12 90 ASP A C 1
ATOM 678 O O . ASP A 1 90 ? -19.747 16.778 23.364 1.00 63.12 90 ASP A O 1
ATOM 682 N N . ILE A 1 91 ? -19.319 16.587 21.169 1.00 65.62 91 ILE A N 1
ATOM 683 C CA . ILE A 1 91 ? -17.853 16.614 21.316 1.00 65.62 91 ILE A CA 1
ATOM 684 C C . ILE A 1 91 ? -17.202 17.765 20.538 1.00 65.62 91 ILE A C 1
ATOM 686 O O . ILE A 1 91 ? -16.193 18.309 20.998 1.00 65.62 91 ILE A O 1
ATOM 690 N N . GLY A 1 92 ? -17.793 18.175 19.416 1.00 65.75 92 GLY A N 1
ATOM 691 C CA . GLY A 1 92 ? -17.349 19.302 18.596 1.00 65.75 92 GLY A CA 1
ATOM 692 C C . GLY A 1 92 ? -17.613 19.066 17.110 1.00 65.75 92 GLY A C 1
ATOM 693 O O . GLY A 1 92 ? -17.850 17.933 16.696 1.00 65.75 92 GLY A O 1
ATOM 694 N N . ASP A 1 93 ? -17.561 20.136 16.320 1.00 68.50 93 ASP A N 1
ATOM 695 C CA . ASP A 1 93 ? -17.802 20.069 14.878 1.00 68.50 93 ASP A CA 1
ATOM 696 C C . ASP A 1 93 ? -16.643 19.378 14.134 1.00 68.50 93 ASP A C 1
ATOM 698 O O . ASP A 1 93 ? -15.464 19.628 14.396 1.00 68.50 93 ASP A O 1
ATOM 702 N N . GLY A 1 94 ? -16.977 18.508 13.182 1.00 65.06 94 GLY A N 1
ATOM 703 C CA . GLY A 1 94 ? -16.038 17.730 12.371 1.00 65.06 94 GLY A CA 1
ATOM 704 C C . GLY A 1 94 ? -15.463 16.492 13.065 1.00 65.06 94 GLY A C 1
ATOM 705 O O . GLY A 1 94 ? -14.508 15.901 12.555 1.00 65.06 94 GLY A O 1
ATOM 706 N N . VAL A 1 95 ? -16.010 16.090 14.213 1.00 68.06 95 VAL A N 1
ATOM 707 C CA . VAL A 1 95 ? -15.488 14.976 15.014 1.00 68.06 95 VAL A CA 1
ATOM 708 C C . VAL A 1 95 ? -16.188 13.671 14.642 1.00 68.06 95 VAL A C 1
ATOM 710 O O . VAL A 1 95 ? -17.398 13.534 14.785 1.00 68.06 95 VAL A O 1
ATOM 713 N N . ARG A 1 96 ? -15.414 12.664 14.225 1.00 74.62 96 ARG A N 1
ATOM 714 C CA . ARG A 1 96 ? -15.922 11.306 13.962 1.00 74.62 96 ARG A CA 1
ATOM 715 C C . ARG A 1 96 ? -15.443 10.330 15.015 1.00 74.62 96 ARG A C 1
ATOM 717 O O . ARG A 1 96 ? -14.298 10.411 15.454 1.00 74.62 96 ARG A O 1
ATOM 724 N N . GLY A 1 97 ? -16.285 9.380 15.394 1.00 74.69 97 GLY A N 1
ATOM 725 C CA . GLY A 1 97 ? -15.948 8.501 16.498 1.00 74.69 97 GLY A CA 1
ATOM 726 C C . GLY A 1 97 ? -16.873 7.315 16.699 1.00 74.69 97 GLY A C 1
ATOM 727 O O . GLY A 1 97 ? -17.747 7.032 15.889 1.00 74.69 97 GLY A O 1
ATOM 728 N N . VAL A 1 98 ? -16.646 6.608 17.797 1.00 73.12 98 VAL A N 1
ATOM 729 C CA . VAL A 1 98 ? -17.366 5.401 18.201 1.00 73.12 98 VAL A CA 1
ATOM 730 C C . VAL A 1 98 ? -17.941 5.625 19.589 1.00 73.12 98 VAL A C 1
ATOM 732 O O . VAL A 1 98 ? -17.217 6.034 20.496 1.00 73.12 98 VAL A O 1
ATOM 735 N N . ILE A 1 99 ? -19.211 5.284 19.783 1.00 72.44 99 ILE A N 1
ATOM 736 C CA . ILE A 1 99 ? -19.831 5.230 21.109 1.00 72.44 99 ILE A CA 1
ATOM 737 C C . ILE A 1 99 ? -19.897 3.764 21.540 1.00 72.44 99 ILE A C 1
ATOM 739 O O . ILE A 1 99 ? -20.420 2.918 20.819 1.00 72.44 99 ILE A O 1
ATOM 743 N N . LEU A 1 100 ? -19.362 3.466 22.721 1.00 71.19 100 LEU A N 1
ATOM 744 C CA . LEU A 1 100 ? -19.426 2.164 23.379 1.00 71.19 100 LEU A CA 1
ATOM 745 C C . LEU A 1 100 ? -20.383 2.290 24.579 1.00 71.19 100 LEU A C 1
ATOM 747 O O . LEU A 1 100 ? -19.930 2.560 25.699 1.00 71.19 100 LEU A O 1
ATOM 751 N N . PRO A 1 101 ? -21.705 2.146 24.361 1.00 63.62 101 PRO A N 1
ATOM 752 C CA . PRO A 1 101 ? -22.721 2.472 25.362 1.00 63.62 101 PRO A CA 1
ATOM 753 C C . PRO A 1 101 ? -22.614 1.606 26.621 1.00 63.62 101 PRO A C 1
ATOM 755 O O . PRO A 1 101 ? -22.760 2.124 27.723 1.00 63.62 101 PRO A O 1
ATOM 758 N N . GLU A 1 102 ? -22.267 0.324 26.480 1.00 61.12 102 GLU A N 1
ATOM 759 C CA . GLU A 1 102 ? -22.107 -0.599 27.616 1.00 61.12 102 GLU A CA 1
ATOM 760 C C . GLU A 1 102 ? -20.970 -0.200 28.566 1.00 61.12 102 GLU A C 1
ATOM 762 O O . GLU A 1 102 ? -21.001 -0.533 29.748 1.00 61.12 102 GLU A O 1
ATOM 767 N N . ALA A 1 103 ? -19.978 0.536 28.062 1.00 61.41 103 ALA A N 1
ATOM 768 C CA . ALA A 1 103 ? -18.841 0.999 28.846 1.00 61.41 103 ALA A CA 1
ATOM 769 C C . ALA A 1 103 ? -18.962 2.475 29.267 1.00 61.41 103 ALA A C 1
ATOM 771 O O . ALA A 1 103 ? -18.102 2.967 29.994 1.00 61.41 103 ALA A O 1
ATOM 772 N N . GLY A 1 104 ? -19.984 3.205 28.800 1.00 64.62 104 GLY A N 1
ATOM 773 C CA . GLY A 1 104 ? -20.086 4.655 29.007 1.00 64.62 104 GLY A CA 1
ATOM 774 C C . GLY A 1 104 ? -18.906 5.433 28.407 1.00 64.62 104 GLY A C 1
ATOM 775 O O . GLY A 1 104 ? -18.494 6.462 28.948 1.00 64.62 104 GLY A O 1
ATOM 776 N N . ILE A 1 105 ? -18.324 4.907 27.325 1.00 68.88 105 ILE A N 1
ATOM 777 C CA . ILE A 1 105 ? -17.129 5.439 26.664 1.00 68.88 105 ILE A CA 1
ATOM 778 C C . ILE A 1 105 ? -17.514 5.951 25.276 1.00 68.88 105 ILE A C 1
ATOM 780 O O . ILE A 1 105 ? -18.173 5.245 24.517 1.00 68.88 105 ILE A O 1
ATOM 784 N N . ALA A 1 106 ? -17.032 7.134 24.904 1.00 75.94 106 ALA A N 1
ATOM 785 C CA . ALA A 1 106 ? -17.000 7.587 23.517 1.00 75.94 106 ALA A CA 1
ATOM 786 C C . ALA A 1 106 ? -15.551 7.833 23.081 1.00 75.94 106 ALA A C 1
ATOM 788 O O . ALA A 1 106 ? -14.752 8.401 23.818 1.00 75.94 106 ALA A O 1
ATOM 789 N N . LEU A 1 107 ? -15.193 7.383 21.887 1.00 77.25 107 LEU A N 1
ATOM 790 C CA . LEU A 1 107 ? -13.890 7.592 21.269 1.00 77.25 107 LEU A CA 1
ATOM 791 C C . LEU A 1 107 ? -14.063 8.531 20.091 1.00 77.25 107 LEU A C 1
ATOM 793 O O . LEU A 1 107 ? -14.877 8.258 19.221 1.00 77.25 107 LEU A O 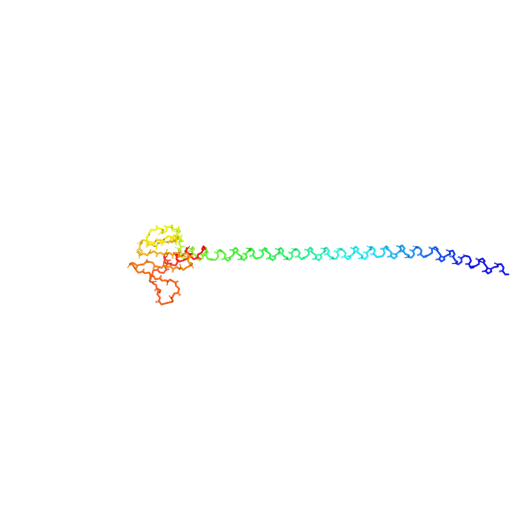1
ATOM 797 N N . ALA A 1 108 ? -13.284 9.600 20.041 1.00 78.12 108 ALA A N 1
ATOM 798 C CA . ALA A 1 108 ? -13.396 10.636 19.030 1.00 78.12 108 ALA A CA 1
ATOM 799 C C . ALA A 1 108 ? -12.048 10.877 18.348 1.00 78.12 108 ALA A C 1
ATOM 801 O O . ALA A 1 108 ? -11.028 11.027 19.025 1.00 78.12 108 ALA A O 1
ATOM 802 N N . ARG A 1 109 ? -12.051 10.961 17.014 1.00 74.69 109 ARG A N 1
ATOM 803 C CA . ARG A 1 109 ? -10.945 11.518 16.235 1.00 74.69 109 ARG A CA 1
ATOM 804 C C . ARG A 1 109 ? -11.148 13.013 16.086 1.00 74.69 109 ARG A C 1
ATOM 806 O O . ARG A 1 109 ? -12.144 13.450 15.511 1.00 74.69 109 ARG A O 1
ATOM 813 N N . GLN A 1 110 ? -10.196 13.782 16.583 1.00 75.12 110 GLN A N 1
ATOM 814 C CA . GLN A 1 110 ? -10.166 15.219 16.368 1.00 75.12 110 GLN A CA 1
ATOM 815 C C . GLN A 1 110 ? -9.654 15.547 14.952 1.00 75.12 110 GLN A C 1
ATOM 817 O O . GLN A 1 110 ? -8.956 14.729 14.343 1.00 75.12 110 GLN A O 1
ATOM 822 N N . PRO A 1 111 ? -9.972 16.742 14.418 1.00 70.00 111 PRO A N 1
ATOM 823 C CA . PRO A 1 111 ? -9.480 17.187 13.111 1.00 70.00 111 PRO A CA 1
ATOM 824 C C . PRO A 1 111 ? -7.949 17.256 13.004 1.00 70.00 111 PRO A C 1
ATOM 826 O O . PRO A 1 111 ? -7.405 17.141 11.911 1.00 70.00 111 PRO A O 1
ATOM 829 N N . ASP A 1 112 ? -7.250 17.416 14.132 1.00 71.00 112 ASP A N 1
ATOM 830 C CA . ASP A 1 112 ? -5.783 17.396 14.230 1.00 71.00 112 ASP A CA 1
ATOM 831 C C . ASP A 1 112 ? -5.183 15.974 14.167 1.00 71.00 112 ASP A C 1
ATOM 833 O O . ASP A 1 112 ? -3.965 15.805 14.207 1.00 71.00 112 ASP A O 1
ATOM 837 N N . GLY A 1 113 ? -6.030 14.944 14.064 1.00 64.44 113 GLY A N 1
ATOM 838 C CA . GLY A 1 113 ? -5.643 13.538 14.024 1.00 64.44 113 GLY A CA 1
ATOM 839 C C . GLY A 1 113 ? -5.498 12.880 15.397 1.00 64.44 113 GLY A C 1
ATOM 840 O O . GLY A 1 113 ? -5.302 11.664 15.450 1.00 64.44 113 GLY A O 1
ATOM 841 N N . ALA A 1 114 ? -5.629 13.627 16.498 1.00 68.12 114 ALA A N 1
ATOM 842 C CA . ALA A 1 114 ? -5.555 13.076 17.845 1.00 68.12 114 ALA A CA 1
ATOM 843 C C . ALA A 1 114 ? -6.792 12.228 18.180 1.00 68.12 114 ALA A C 1
ATOM 845 O O . ALA A 1 114 ? -7.918 12.545 17.789 1.00 68.12 114 ALA A O 1
ATOM 846 N N . VAL A 1 115 ? -6.592 11.162 18.960 1.00 72.12 115 VAL A N 1
ATOM 847 C CA . VAL A 1 115 ? -7.682 10.306 19.447 1.00 72.12 115 VAL A CA 1
ATOM 848 C C . VAL A 1 115 ? -7.960 10.609 20.913 1.00 72.12 115 VAL A C 1
ATOM 850 O O . VAL A 1 115 ? -7.055 10.584 21.751 1.00 72.12 115 VAL A O 1
ATOM 853 N N . VAL A 1 116 ? -9.220 10.894 21.231 1.00 76.12 116 VAL A N 1
ATOM 854 C CA . VAL A 1 116 ? -9.659 11.260 22.579 1.00 76.12 116 VAL A CA 1
ATOM 855 C C . VAL A 1 116 ? -10.734 10.303 23.068 1.00 76.12 116 VAL A C 1
ATOM 857 O O . VAL A 1 116 ? -11.750 10.093 22.414 1.00 76.12 116 VAL A O 1
ATOM 860 N N . LEU A 1 117 ? -10.504 9.744 24.252 1.00 78.44 117 LEU A N 1
ATOM 861 C CA . LEU A 1 117 ? -11.477 8.999 25.033 1.00 78.44 117 LEU A CA 1
ATOM 862 C C . LEU A 1 117 ? -12.279 9.965 25.904 1.00 78.44 117 LEU A C 1
ATOM 864 O O . LEU A 1 117 ? -11.728 10.679 26.741 1.00 78.44 117 LEU A O 1
ATOM 868 N N . HIS A 1 118 ? -13.588 9.939 25.740 1.00 76.88 118 HIS A N 1
ATOM 869 C CA . HIS A 1 118 ? -14.565 10.595 26.584 1.00 76.88 118 HIS A CA 1
ATOM 870 C C . HIS A 1 118 ? -15.172 9.544 27.512 1.00 76.88 118 HIS A C 1
ATOM 872 O O . HIS A 1 118 ? -15.829 8.612 27.054 1.00 76.88 118 HIS A O 1
ATOM 878 N N . HIS A 1 119 ? -14.942 9.675 28.816 1.00 72.69 119 HIS A N 1
ATOM 879 C CA . HIS A 1 119 ? -15.493 8.767 29.822 1.00 72.69 119 HIS A CA 1
ATOM 880 C C . HIS A 1 119 ? -15.893 9.563 31.063 1.00 72.69 119 HIS A C 1
ATOM 882 O O . HIS A 1 119 ? -15.058 10.251 31.651 1.00 72.69 119 HIS A O 1
ATOM 888 N N . GLN A 1 120 ? -17.170 9.487 31.453 1.00 68.56 120 GLN A N 1
ATOM 889 C CA . GLN A 1 120 ? -17.709 10.164 32.646 1.00 68.56 120 GLN A CA 1
ATOM 890 C C . GLN A 1 120 ? -17.346 11.666 32.715 1.00 68.56 120 GLN A C 1
ATOM 892 O O . GLN A 1 120 ? -16.925 12.178 33.750 1.00 68.56 120 GLN A O 1
ATOM 897 N N . GLY A 1 121 ? -17.430 12.372 31.581 1.00 67.38 121 GLY A N 1
ATOM 898 C CA . GLY A 1 121 ? -17.090 13.799 31.483 1.00 67.38 121 GLY A CA 1
ATOM 899 C C . GLY A 1 121 ? -15.589 14.120 31.460 1.00 67.38 121 GLY A C 1
ATOM 900 O O . GLY A 1 121 ? -15.216 15.279 31.284 1.00 67.38 121 GLY A O 1
ATOM 901 N N . ARG A 1 122 ? -14.708 13.120 31.582 1.00 68.31 122 ARG A N 1
ATOM 902 C CA . ARG A 1 122 ? -13.258 13.282 31.406 1.00 68.31 122 ARG A CA 1
ATOM 903 C C . ARG A 1 122 ? -12.869 13.073 29.950 1.00 68.31 122 ARG A C 1
ATOM 905 O O . ARG A 1 122 ? -13.401 12.188 29.284 1.00 68.31 122 ARG A O 1
ATOM 912 N N . ARG A 1 123 ? -11.908 13.873 29.484 1.00 75.44 123 ARG A N 1
ATOM 913 C CA . ARG A 1 123 ? -11.288 13.763 28.158 1.00 75.44 123 ARG A CA 1
ATOM 914 C C . ARG A 1 123 ? -9.856 13.277 28.332 1.00 75.44 123 ARG A C 1
ATOM 916 O O . ARG A 1 123 ? -9.046 13.980 28.928 1.00 75.44 123 ARG A O 1
ATOM 923 N N . ILE A 1 124 ? -9.555 12.087 27.833 1.00 71.69 124 ILE A N 1
ATOM 924 C CA . ILE A 1 124 ? -8.233 11.466 27.922 1.00 71.69 124 ILE A CA 1
ATOM 925 C C . ILE A 1 124 ? -7.689 11.335 26.503 1.00 71.69 124 ILE A C 1
ATOM 927 O O . ILE A 1 124 ? -8.272 10.637 25.677 1.00 71.69 124 ILE A O 1
ATOM 931 N N . ARG A 1 125 ? -6.580 12.015 26.201 1.00 68.50 125 ARG A N 1
ATOM 932 C CA . ARG A 1 125 ? -5.864 11.809 24.936 1.00 68.50 125 ARG A CA 1
ATOM 933 C C . ARG A 1 125 ? -5.189 10.442 24.977 1.00 68.50 125 ARG A C 1
ATOM 935 O O . ARG A 1 125 ? -4.430 10.157 25.899 1.00 68.50 125 ARG A O 1
ATOM 942 N N . LEU A 1 126 ? -5.489 9.598 23.999 1.00 62.50 126 LEU A N 1
ATOM 943 C CA . LEU A 1 126 ? -4.916 8.261 23.904 1.00 62.50 126 LEU A CA 1
ATOM 944 C C . LEU A 1 126 ? -3.583 8.339 23.146 1.00 62.50 126 LEU A C 1
ATOM 946 O O . LEU A 1 126 ? -3.506 8.953 22.085 1.00 62.50 126 LEU A O 1
ATOM 950 N N . GLY A 1 127 ? -2.531 7.759 23.731 1.00 57.97 127 GLY A N 1
ATOM 951 C CA . GLY A 1 127 ? -1.132 7.919 23.299 1.00 57.97 127 GLY A CA 1
ATOM 952 C C . GLY A 1 127 ? -0.139 8.050 24.462 1.00 57.97 127 GLY A C 1
ATOM 953 O O . GLY A 1 127 ? 1.065 7.948 24.252 1.00 57.97 127 GLY A O 1
ATOM 954 N N . ASP A 1 128 ? -0.642 8.227 25.687 1.00 48.38 128 ASP A N 1
ATOM 955 C CA . ASP A 1 128 ? 0.140 8.201 26.924 1.00 48.38 128 ASP A CA 1
ATOM 956 C C . ASP A 1 128 ? 0.065 6.798 27.576 1.00 48.38 128 ASP A C 1
ATOM 958 O O . ASP A 1 128 ? -1.040 6.332 27.884 1.00 48.38 128 ASP A O 1
ATOM 962 N N . PRO A 1 129 ? 1.201 6.099 27.784 1.00 45.25 129 PRO A N 1
ATOM 963 C CA . PRO A 1 129 ? 1.242 4.749 28.355 1.00 45.25 129 PRO A CA 1
ATOM 964 C C . PRO A 1 129 ? 0.721 4.644 29.800 1.00 45.25 129 PRO A C 1
ATOM 966 O O . PRO A 1 129 ? 0.517 3.531 30.283 1.00 45.25 129 PRO A O 1
ATOM 969 N N . ALA A 1 130 ? 0.466 5.758 30.494 1.00 46.16 130 ALA A N 1
ATOM 970 C CA . ALA A 1 130 ? 0.020 5.753 31.888 1.00 46.16 130 ALA A CA 1
ATOM 971 C C . ALA A 1 130 ? -1.462 5.362 32.121 1.00 46.16 130 ALA A C 1
ATOM 973 O O . ALA A 1 130 ? -1.852 5.164 33.270 1.00 46.16 130 ALA A O 1
ATOM 974 N N . HIS A 1 131 ? -2.303 5.235 31.081 1.00 52.56 131 HIS A N 1
ATOM 975 C CA . HIS A 1 131 ? -3.772 5.201 31.251 1.00 52.56 131 HIS A CA 1
ATOM 976 C C . HIS A 1 131 ? -4.508 3.992 30.628 1.00 52.56 131 HIS A C 1
ATOM 978 O O . HIS A 1 131 ? -5.641 4.131 30.169 1.00 52.56 131 HIS A O 1
ATOM 984 N N . ALA A 1 132 ? -3.915 2.793 30.623 1.00 48.03 132 ALA A N 1
ATOM 985 C CA . ALA A 1 132 ? -4.542 1.582 30.066 1.00 48.03 132 ALA A CA 1
ATOM 986 C C . ALA A 1 132 ? -5.735 1.060 30.923 1.00 48.03 132 ALA A C 1
ATOM 988 O O . ALA A 1 132 ? -5.511 0.638 32.058 1.00 48.03 132 ALA A O 1
ATOM 989 N N . PRO A 1 133 ? -6.997 1.039 30.428 1.00 55.22 133 PRO A N 1
ATOM 990 C CA . PRO A 1 133 ? -8.157 0.572 31.200 1.00 55.22 133 PRO A CA 1
ATOM 991 C C . PRO A 1 133 ? -8.462 -0.930 31.037 1.00 55.22 133 PRO A C 1
ATOM 993 O O . PRO A 1 133 ? -8.132 -1.560 30.033 1.00 55.22 133 PRO A O 1
ATOM 996 N N . ALA A 1 134 ? -9.229 -1.468 31.994 1.00 47.53 134 ALA A N 1
ATOM 997 C CA . ALA A 1 134 ? -9.674 -2.864 32.118 1.00 47.53 134 ALA A CA 1
ATOM 998 C C . ALA A 1 134 ? -10.751 -3.334 31.100 1.00 47.53 134 ALA A C 1
ATOM 1000 O O . ALA A 1 134 ? -11.324 -4.411 31.254 1.00 47.53 134 ALA A O 1
ATOM 1001 N N . HIS A 1 135 ? -11.044 -2.561 30.048 1.00 51.53 135 HIS A N 1
ATOM 1002 C CA . HIS A 1 135 ? -12.043 -2.883 29.007 1.00 51.53 135 HIS A CA 1
ATOM 1003 C C . HIS A 1 135 ? -11.389 -3.033 27.622 1.00 51.53 135 HIS A C 1
ATOM 1005 O O . HIS A 1 135 ? -11.881 -2.543 26.605 1.00 51.53 135 HIS A O 1
ATOM 1011 N N . GLY A 1 136 ? -10.237 -3.711 27.599 1.00 55.78 136 GLY A N 1
ATOM 1012 C CA . GLY A 1 136 ? -9.274 -3.678 26.498 1.00 55.78 136 GLY A CA 1
ATOM 1013 C C . GLY A 1 136 ? -9.788 -4.133 25.132 1.00 55.78 136 GLY A C 1
ATOM 1014 O O . GLY A 1 136 ? -9.286 -3.647 24.130 1.00 55.78 136 GLY A O 1
ATOM 1015 N N . ARG A 1 137 ? -10.800 -5.009 25.050 1.00 57.12 137 ARG A N 1
ATOM 1016 C CA . ARG A 1 137 ? -11.293 -5.517 23.754 1.00 57.12 137 ARG A CA 1
ATOM 1017 C C . ARG A 1 137 ? -12.149 -4.494 23.005 1.00 57.12 137 ARG A C 1
ATOM 1019 O O . ARG A 1 137 ? -11.774 -4.080 21.915 1.00 57.12 137 ARG A O 1
ATOM 1026 N N . ALA A 1 138 ? -13.248 -4.031 23.597 1.00 57.81 138 ALA A N 1
ATOM 1027 C CA . ALA A 1 138 ? -14.108 -3.020 22.973 1.00 57.81 138 ALA A CA 1
ATOM 1028 C C . ALA A 1 138 ? -13.353 -1.700 22.728 1.00 57.81 138 ALA A C 1
ATOM 1030 O O . ALA A 1 138 ? -13.512 -1.075 21.682 1.00 57.81 138 ALA A O 1
ATOM 1031 N N . LEU A 1 139 ? -12.459 -1.326 23.652 1.00 65.00 139 LEU A N 1
ATOM 1032 C CA . LEU A 1 139 ? -11.581 -0.171 23.493 1.00 65.00 139 LEU A CA 1
ATOM 1033 C C . LEU A 1 139 ? -10.578 -0.354 22.345 1.00 65.00 139 LEU A C 1
ATOM 1035 O O . LEU A 1 139 ? -10.405 0.570 21.558 1.00 65.00 139 LEU A O 1
ATOM 1039 N N . ALA A 1 140 ? -9.943 -1.525 22.216 1.00 64.94 140 ALA A N 1
ATOM 1040 C CA . ALA A 1 140 ? -9.042 -1.810 21.099 1.00 64.94 140 ALA A CA 1
ATOM 1041 C C . ALA A 1 140 ? -9.783 -1.800 19.757 1.00 64.94 140 ALA A C 1
ATOM 1043 O O . ALA A 1 140 ? -9.271 -1.229 18.799 1.00 64.94 140 ALA A O 1
ATOM 1044 N N . ALA A 1 141 ? -10.996 -2.360 19.687 1.00 63.09 141 ALA A N 1
ATOM 1045 C CA . ALA A 1 141 ? -11.825 -2.292 18.483 1.00 63.09 141 ALA A CA 1
ATOM 1046 C C . ALA A 1 141 ? -12.196 -0.842 18.129 1.00 63.09 141 ALA A C 1
ATOM 1048 O O . ALA A 1 141 ? -12.046 -0.434 16.981 1.00 63.09 141 ALA A O 1
ATOM 1049 N N . GLY A 1 142 ? -12.610 -0.033 19.109 1.00 64.31 142 GLY A N 1
ATOM 1050 C CA . GLY A 1 142 ? -12.911 1.382 18.889 1.00 64.31 142 GLY A CA 1
ATOM 1051 C C . GLY A 1 142 ? -11.682 2.203 18.479 1.00 64.31 142 GLY A C 1
ATOM 1052 O O . GLY A 1 142 ? -11.764 3.030 17.575 1.00 64.31 142 GLY A O 1
ATOM 1053 N N . LEU A 1 143 ? -10.522 1.949 19.090 1.00 67.56 143 LEU A N 1
ATOM 1054 C CA . LEU A 1 143 ? -9.248 2.572 18.720 1.00 67.56 143 LEU A CA 1
ATOM 1055 C C . LEU A 1 143 ? -8.824 2.204 17.297 1.00 67.56 143 LEU A C 1
ATOM 1057 O O . LEU A 1 143 ? -8.478 3.081 16.514 1.00 67.56 143 LEU A O 1
ATOM 1061 N N . LEU A 1 144 ? -8.878 0.919 16.944 1.00 66.44 144 LEU A N 1
ATOM 1062 C CA . LEU A 1 144 ? -8.575 0.454 15.592 1.00 66.44 144 LEU A CA 1
ATOM 1063 C C . LEU A 1 144 ? -9.536 1.066 14.565 1.00 66.44 144 LEU A C 1
ATOM 1065 O O . LEU A 1 144 ? -9.088 1.481 13.498 1.00 66.44 144 LEU A O 1
ATOM 1069 N N . ALA A 1 145 ? -10.826 1.186 14.886 1.00 65.38 145 ALA A N 1
ATOM 1070 C CA . ALA A 1 145 ? -11.815 1.810 14.007 1.00 65.38 145 ALA A CA 1
ATOM 1071 C C . ALA A 1 145 ? -11.504 3.295 13.758 1.00 65.38 145 ALA A C 1
ATOM 1073 O O . ALA A 1 145 ? -11.623 3.774 12.633 1.00 65.38 145 ALA A O 1
ATOM 1074 N N . VAL A 1 146 ? -11.049 4.016 14.787 1.00 67.19 146 VAL A N 1
ATOM 1075 C CA . VAL A 1 146 ? -10.692 5.438 14.691 1.00 67.19 146 VAL A CA 1
ATOM 1076 C C . VAL A 1 146 ? -9.324 5.668 14.018 1.00 67.19 146 VAL A C 1
ATOM 1078 O O . VAL A 1 146 ? -9.151 6.667 13.321 1.00 67.19 146 VAL A O 1
ATOM 1081 N N . CYS A 1 147 ? -8.362 4.753 14.180 1.00 64.44 147 CYS A N 1
ATOM 1082 C CA . CYS A 1 147 ? -6.995 4.894 13.658 1.00 64.44 147 CYS A CA 1
ATOM 1083 C C . CYS A 1 147 ? -6.774 4.327 12.243 1.00 64.44 147 CYS A C 1
ATOM 1085 O O . CYS A 1 147 ? -5.754 4.629 11.632 1.00 64.44 147 CYS A O 1
ATOM 1087 N N . SER A 1 148 ? -7.678 3.492 11.719 1.00 62.97 148 SER A N 1
ATOM 1088 C CA . SER A 1 148 ? -7.505 2.795 10.427 1.00 62.97 148 SER A CA 1
ATOM 1089 C C . SER A 1 148 ? -8.007 3.564 9.193 1.00 62.97 148 SER A C 1
ATOM 1091 O O . SER A 1 148 ? -8.039 2.992 8.102 1.00 62.97 148 SER A O 1
ATOM 1093 N N . ARG A 1 149 ? -8.382 4.844 9.339 1.00 53.53 149 ARG A N 1
ATOM 1094 C CA . ARG A 1 149 ? -8.883 5.706 8.253 1.00 53.53 149 ARG A CA 1
ATOM 1095 C C . ARG A 1 149 ? -8.036 6.950 8.003 1.00 53.53 149 ARG A C 1
ATOM 1097 O O . ARG A 1 149 ? -7.764 7.714 8.963 1.00 53.53 149 ARG A O 1
#

Radius of gyration: 39.74 Å; chains: 1; bounding box: 80×35×108 Å

Organism: NCBI:txid2219224